Protein 2EIF (pdb70)

CATH classification: 2.30.30.30 (+1 more: 2.40.50.140)

Radius of gyration: 17.74 Å; Cα contacts (8 Å, |Δi|>4): 312; chains: 1; bounding box: 27×29×59 Å

Organism: Methanocaldococcus jannaschii (strain ATCC 43067 / DSM 2661 / JAL-1 / JCM 10045 / NBRC 100440) (NCBI:txid243232)

Solvent-accessible surface area: 7953 Å² total; per-residue (Å²): 152,103,101,75,73,120,36,31,104,109,32,66,3,50,62,13,143,96,39,53,40,0,32,3,113,63,31,8,0,73,1,68,65,47,43,92,56,170,86,44,166,159,54,49,19,99,1,111,0,19,0,63,6,9,37,99,160,38,130,56,82,37,90,18,54,29,90,33,115,20,55,1,4,92,38,56,149,49,62,0,62,2,72,29,69,98,76,107,70,0,50,0,37,1,70,141,71,156,86,79,33,88,1,67,73,23,163,36,100,113,35,19,98,86,49,16,73,0,64,2,4,43,0,44,55,82,85,63,10,59,122,10,121

Sequence (133 aa):
MVIIMPGTKQVNVGSLKVGQYVMIDGVPCEIVDISVSKPGKHGGAKARVVGIGIFEKVKKEFVAPTSSKVEVPIIDRRKGQVLAIMGDMVQIMDLQTYETLELPIPEGIEGLEPGGEVEYIEAVGQYKITRVI

Structure (mmCIF, N/CA/C/O backbone):
data_2EIF
#
_entry.id   2EIF
#
_cell.length_a   80.483
_cell.length_b   40.198
_cell.length_c   48.580
_cell.angle_alpha   90.00
_cell.angle_beta   124.29
_cell.angle_gamma   90.00
#
_symmetry.space_group_name_H-M   'C 1 2 1'
#
loop_
_entity.id
_entity.type
_entity.pdbx_description
1 polymer 'PROTEIN (EUKARYOTIC TRANSLATION INITIATION FACTOR 5A)'
2 water water
#
loop_
_atom_site.group_PDB
_atom_site.id
_atom_site.type_symbol
_atom_site.label_atom_id
_atom_site.label_alt_id
_atom_site.label_comp_id
_atom_site.label_asym_id
_atom_site.label_entity_id
_atom_site.label_seq_id
_atom_site.pdbx_PDB_ins_code
_atom_site.Cartn_x
_atom_site.Cartn_y
_atom_site.Cartn_z
_atom_site.occupancy
_atom_site.B_iso_or_equiv
_atom_site.auth_seq_id
_atom_site.auth_comp_id
_atom_site.auth_asym_id
_atom_site.auth_atom_id
_atom_site.pdbx_PDB_model_num
ATOM 1 N N . MET A 1 1 ? 16.707 -16.837 25.405 1.00 49.97 0 MET A N 1
ATOM 2 C CA . MET A 1 1 ? 17.678 -17.757 24.741 1.00 49.97 0 MET A CA 1
ATOM 3 C C . MET A 1 1 ? 17.843 -17.399 23.267 1.00 49.97 0 MET A C 1
ATOM 4 O O . MET A 1 1 ? 17.167 -16.506 22.755 1.00 49.97 0 MET A O 1
ATOM 6 N N . VAL A 1 2 ? 18.745 -18.094 22.584 1.00 49.97 1 VAL A N 1
ATOM 7 C CA . VAL A 1 2 ? 18.982 -17.833 21.164 1.00 49.97 1 VAL A CA 1
ATOM 8 C C . VAL A 1 2 ? 19.582 -16.440 20.933 1.00 49.97 1 VAL A C 1
ATOM 9 O O . VAL A 1 2 ? 19.241 -15.484 21.632 1.00 49.97 1 VAL A O 1
ATOM 11 N N . ILE A 1 3 ? 20.471 -16.328 19.948 1.00 50.77 2 ILE A N 1
ATOM 12 C CA . ILE A 1 3 ? 21.110 -15.051 19.643 1.00 51.67 2 ILE A CA 1
ATOM 13 C C . ILE A 1 3 ? 20.139 -14.074 18.984 1.00 51.24 2 ILE A C 1
ATOM 14 O O . ILE A 1 3 ? 19.173 -14.483 18.345 1.00 54.34 2 ILE A O 1
ATOM 16 N N . ILE A 1 4 ? 20.400 -12.781 19.142 1.00 48.95 3 ILE A N 1
ATOM 17 C CA . ILE A 1 4 ? 19.546 -11.747 18.558 1.00 46.56 3 ILE A CA 1
ATOM 18 C C . ILE A 1 4 ? 19.727 -11.674 17.044 1.00 44.15 3 ILE A C 1
ATOM 19 O O . ILE A 1 4 ? 20.752 -11.177 16.569 1.00 45.05 3 ILE A O 1
ATOM 21 N N . MET A 1 5 ? 18.732 -12.158 16.298 1.00 41.41 4 MET A N 1
ATOM 22 C CA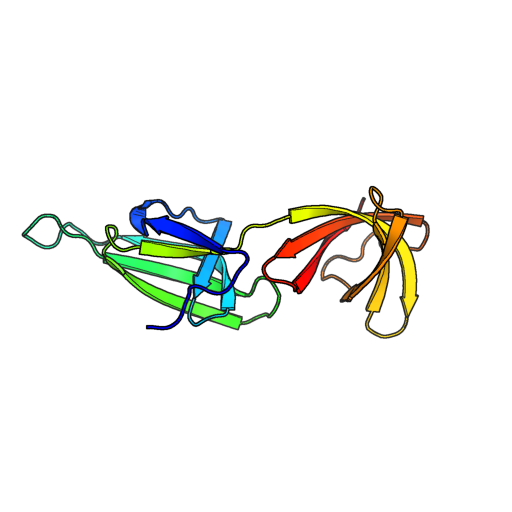 . MET A 1 5 ? 18.776 -12.146 14.828 1.00 36.40 4 MET A CA 1
ATOM 23 C C . MET A 1 5 ? 19.474 -10.892 14.323 1.00 33.29 4 MET A C 1
ATOM 24 O O . MET A 1 5 ? 19.321 -9.817 14.899 1.00 32.13 4 MET A O 1
ATOM 26 N N . PRO A 1 6 ? 20.258 -11.015 13.237 1.00 28.76 5 PRO A N 1
ATOM 27 C CA . PRO A 1 6 ? 20.989 -9.889 12.657 1.00 27.87 5 PRO A CA 1
ATOM 28 C C . PRO A 1 6 ? 20.153 -8.721 12.145 1.00 26.04 5 PRO A C 1
ATOM 29 O O . PRO A 1 6 ? 18.948 -8.847 11.925 1.00 24.97 5 PRO A O 1
ATOM 33 N N . GLY A 1 7 ? 20.822 -7.588 11.956 1.00 24.25 6 GLY A N 1
ATOM 34 C CA . GLY A 1 7 ? 20.155 -6.414 11.433 1.00 22.78 6 GLY A CA 1
ATOM 35 C C . GLY A 1 7 ? 19.413 -5.561 12.436 1.00 21.83 6 GLY A C 1
ATOM 36 O O . GLY A 1 7 ? 18.690 -4.649 12.038 1.00 20.71 6 GLY A O 1
ATOM 37 N N . THR A 1 8 ? 19.565 -5.841 13.732 1.00 21.41 7 THR A N 1
ATOM 38 C CA . THR A 1 8 ? 18.877 -5.032 14.747 1.00 20.73 7 THR A CA 1
ATOM 39 C C . THR A 1 8 ? 19.862 -4.497 15.771 1.00 21.25 7 THR A C 1
ATOM 40 O O . THR A 1 8 ? 21.006 -4.947 15.843 1.00 20.50 7 THR A O 1
ATOM 44 N N . LYS A 1 9 ? 19.420 -3.502 16.537 1.00 21.73 8 LYS A N 1
ATOM 45 C CA . LYS A 1 9 ? 20.217 -2.947 17.616 1.00 22.10 8 LYS A CA 1
ATOM 46 C C . LYS A 1 9 ? 19.249 -2.845 18.794 1.00 20.64 8 LYS A C 1
ATOM 47 O O . LYS A 1 9 ? 18.034 -2.779 18.613 1.00 20.26 8 LYS A O 1
ATOM 53 N N . GLN A 1 10 ? 19.793 -2.838 19.997 1.00 20.79 9 GLN A N 1
ATOM 54 C CA . GLN A 1 10 ? 18.983 -2.794 21.215 1.00 19.78 9 GLN A CA 1
ATOM 55 C C . GLN A 1 10 ? 18.911 -1.396 21.814 1.00 19.40 9 GLN A C 1
ATOM 56 O O . GLN A 1 10 ? 19.936 -0.740 21.972 1.00 18.22 9 GLN A O 1
ATOM 62 N N . VAL A 1 11 ? 17.707 -0.937 22.150 1.00 19.03 10 VAL A N 1
ATOM 63 C CA . VAL A 1 11 ? 17.550 0.390 22.763 1.00 18.68 10 VAL A CA 1
ATOM 64 C C . VAL A 1 11 ? 16.530 0.295 23.880 1.00 18.65 10 VAL A C 1
ATOM 65 O O . VAL A 1 11 ? 15.824 -0.703 24.004 1.00 18.18 10 VAL A O 1
ATOM 69 N N . ASN A 1 12 ? 16.450 1.322 24.714 1.00 18.83 11 ASN A N 1
ATOM 70 C CA . ASN A 1 12 ? 15.450 1.304 25.758 1.00 18.60 11 ASN A CA 1
ATOM 71 C C . ASN A 1 12 ? 14.097 1.715 25.180 1.00 17.74 11 ASN A C 1
ATOM 72 O O . ASN A 1 12 ? 14.010 2.627 24.359 1.00 15.97 11 ASN A O 1
ATOM 77 N N . VAL A 1 13 ? 13.047 1.033 25.629 1.00 16.57 12 VAL A N 1
ATOM 78 C CA . VAL A 1 13 ? 11.683 1.313 25.208 1.00 16.50 12 VAL A CA 1
ATOM 79 C C . VAL A 1 13 ? 11.327 2.796 25.368 1.00 15.46 12 VAL A C 1
ATOM 80 O O . VAL A 1 13 ? 10.648 3.380 24.507 1.00 13.76 12 VAL A O 1
ATOM 84 N N . GLY A 1 14 ? 11.797 3.394 26.460 1.00 16.16 13 GLY A N 1
ATOM 85 C CA . GLY A 1 14 ? 11.505 4.795 26.729 1.00 17.33 13 GLY A CA 1
ATOM 86 C C . GLY A 1 14 ? 12.162 5.765 25.766 1.00 16.31 13 GLY A C 1
ATOM 87 O O . GLY A 1 14 ? 11.846 6.970 25.767 1.00 17.51 13 GLY A O 1
ATOM 88 N N . SER A 1 15 ? 13.081 5.271 24.957 1.00 16.09 14 SER A N 1
ATOM 89 C CA . SER A 1 15 ? 13.759 6.114 23.972 1.00 16.01 14 SER A CA 1
ATOM 90 C C . SER A 1 15 ? 13.081 6.057 22.602 1.00 16.25 14 SER A C 1
ATOM 91 O O . SER A 1 15 ? 13.420 6.834 21.709 1.00 15.02 14 SER A O 1
ATOM 94 N N . LEU A 1 16 ? 12.146 5.137 22.421 1.00 15.10 15 LEU A N 1
ATOM 95 C CA . LEU A 1 16 ? 11.501 5.014 21.109 1.00 14.44 15 LEU A CA 1
ATOM 96 C C . LEU A 1 16 ? 10.707 6.260 20.752 1.00 14.02 15 LEU A C 1
ATOM 97 O O . LEU A 1 16 ? 10.112 6.887 21.607 1.00 17.36 15 LEU A O 1
ATOM 102 N N . LYS A 1 17 ? 10.690 6.596 19.464 1.00 14.37 16 LYS A N 1
ATOM 103 C CA . LYS A 1 17 ? 9.995 7.781 18.986 1.00 14.53 16 LYS A CA 1
ATOM 104 C C . LYS A 1 17 ? 8.973 7.405 17.910 1.00 14.59 16 LYS A C 1
ATOM 105 O O . LYS A 1 17 ? 9.242 6.547 17.062 1.00 13.71 16 LYS A O 1
ATOM 111 N N . VAL A 1 18 ? 7.815 8.050 17.955 1.00 13.18 17 VAL A N 1
ATOM 112 C CA . VAL A 1 18 ? 6.780 7.809 16.946 1.00 15.47 17 VAL A CA 1
ATOM 113 C C . VAL A 1 18 ? 7.402 8.074 15.565 1.00 15.81 17 VAL A C 1
ATOM 114 O O . VAL A 1 18 ? 8.206 9.006 15.390 1.00 14.98 17 VAL A O 1
ATOM 118 N N . GLY A 1 19 ? 7.081 7.227 14.593 1.00 16.89 18 GLY A N 1
ATOM 119 C CA . GLY A 1 19 ? 7.627 7.407 13.256 1.00 16.97 18 GLY A CA 1
ATOM 120 C C . GLY A 1 19 ? 8.945 6.687 13.016 1.00 17.60 18 GLY A C 1
ATOM 121 O O . GLY A 1 19 ? 9.380 6.553 11.861 1.00 18.62 18 GLY A O 1
ATOM 122 N N . GLN A 1 20 ? 9.569 6.234 14.106 1.00 16.63 19 GLN A N 1
ATOM 123 C CA . GLN A 1 20 ? 10.833 5.479 14.100 1.00 15.75 19 GLN A CA 1
ATOM 124 C C . GLN A 1 20 ? 10.417 3.981 14.020 1.00 14.62 19 GLN A C 1
ATOM 125 O O . GLN A 1 20 ? 9.229 3.670 13.959 1.00 15.06 19 GLN A O 1
ATOM 131 N N . TYR A 1 21 ? 11.378 3.069 14.045 1.00 15.64 20 TYR A N 1
ATOM 132 C CA . TYR A 1 21 ? 11.068 1.647 13.880 1.00 15.16 20 TYR A CA 1
ATOM 133 C C . TYR A 1 21 ? 11.370 0.767 15.094 1.00 14.83 20 TYR A C 1
ATOM 134 O O . TYR A 1 21 ? 12.147 1.143 15.953 1.00 14.12 20 TYR A O 1
ATOM 143 N N . VAL A 1 22 ? 10.726 -0.399 15.161 1.00 12.95 21 VAL A N 1
ATOM 144 C CA . VAL A 1 22 ? 10.948 -1.304 16.278 1.00 12.92 21 VAL A CA 1
ATOM 145 C C . VAL A 1 22 ? 10.468 -2.690 15.863 1.00 13.48 21 VAL A C 1
ATOM 146 O O . VAL A 1 22 ? 9.607 -2.804 15.002 1.00 11.69 21 VAL A O 1
ATOM 150 N N . MET A 1 23 ? 11.082 -3.728 16.431 1.00 12.31 22 MET A N 1
ATOM 151 C CA . MET A 1 23 ? 10.665 -5.104 16.153 1.00 11.98 22 MET A CA 1
ATOM 152 C C . MET A 1 23 ? 9.551 -5.457 17.146 1.00 13.10 22 MET A C 1
ATOM 153 O O . MET A 1 23 ? 9.683 -5.188 18.355 1.00 12.70 22 MET A O 1
ATOM 158 N N . ILE A 1 24 ? 8.456 -6.054 16.655 1.00 12.17 23 ILE A N 1
ATOM 159 C CA . ILE A 1 24 ? 7.375 -6.465 17.553 1.00 11.87 23 ILE A CA 1
ATOM 160 C C . ILE A 1 24 ? 6.988 -7.860 17.102 1.00 12.50 23 ILE A C 1
ATOM 161 O O . ILE A 1 24 ? 6.605 -8.057 15.960 1.00 11.76 23 ILE A O 1
ATOM 166 N N . ASP A 1 25 ? 7.106 -8.823 18.000 1.00 13.01 24 ASP A N 1
ATOM 167 C CA . ASP A 1 25 ? 6.769 -10.217 17.683 1.00 14.28 24 ASP A CA 1
ATOM 168 C C . ASP A 1 25 ? 7.435 -10.670 16.375 1.00 13.54 24 ASP A C 1
ATOM 169 O O . ASP A 1 25 ? 6.816 -11.344 15.527 1.00 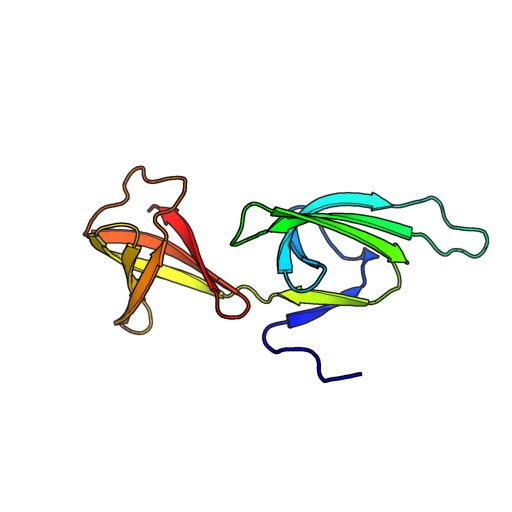14.71 24 ASP A O 1
ATOM 174 N N . GLY A 1 26 ? 8.704 -10.301 16.248 1.00 13.81 25 GLY A N 1
ATOM 175 C CA . GLY A 1 26 ? 9.530 -10.669 15.107 1.00 15.23 25 GLY A CA 1
ATOM 176 C C . GLY A 1 26 ? 9.249 -9.938 13.814 1.00 14.11 25 GLY A C 1
ATOM 177 O O . GLY A 1 26 ? 9.817 -10.281 12.780 1.00 16.21 25 GLY A O 1
ATOM 178 N N . VAL A 1 27 ? 8.369 -8.944 13.850 1.00 13.31 26 VAL A N 1
ATOM 179 C CA . VAL A 1 27 ? 8.047 -8.217 12.628 1.00 14.01 26 VAL A CA 1
ATOM 180 C C . VAL A 1 27 ? 8.594 -6.789 12.717 1.00 13.21 26 VAL A C 1
ATOM 181 O O . VAL A 1 27 ? 8.363 -6.100 13.709 1.00 13.72 26 VAL A O 1
ATOM 185 N N . PRO A 1 28 ? 9.301 -6.332 11.676 1.00 13.66 27 PRO A N 1
ATOM 186 C CA . PRO A 1 28 ? 9.851 -4.972 11.702 1.00 12.93 27 PRO A CA 1
ATOM 187 C C . PRO A 1 28 ? 8.693 -4.007 11.483 1.00 12.21 27 PRO A C 1
ATOM 188 O O . PRO A 1 28 ? 7.952 -4.135 10.498 1.00 12.80 27 PRO A O 1
ATOM 192 N N . CYS A 1 29 ? 8.536 -3.039 12.393 1.00 12.48 28 CYS A N 1
ATOM 193 C CA . CYS A 1 29 ? 7.417 -2.103 12.328 1.00 12.56 28 CYS A CA 1
ATOM 194 C C . CYS A 1 29 ? 7.818 -0.653 12.424 1.00 13.71 28 CYS A C 1
ATOM 195 O O . CYS A 1 29 ? 8.913 -0.328 12.886 1.00 13.89 28 CYS A O 1
ATOM 198 N N . GLU A 1 30 ? 6.899 0.199 11.987 1.00 13.29 29 GLU A N 1
ATOM 199 C CA . GLU A 1 30 ? 7.052 1.646 12.107 1.00 14.15 29 GLU A CA 1
ATOM 200 C C . GLU A 1 30 ? 6.109 1.990 13.263 1.00 12.45 29 GLU A C 1
ATOM 201 O O . GLU A 1 30 ? 4.943 1.565 13.287 1.00 14.26 29 GLU A O 1
ATOM 207 N N . ILE A 1 31 ? 6.614 2.740 14.238 1.00 13.31 30 ILE A N 1
ATOM 208 C CA . ILE A 1 31 ? 5.798 3.095 15.377 1.00 13.04 30 ILE A CA 1
ATOM 209 C C . ILE A 1 31 ? 4.770 4.159 15.002 1.00 13.60 30 ILE A C 1
ATOM 210 O O . ILE A 1 31 ? 5.107 5.220 14.420 1.00 12.01 30 ILE A O 1
ATOM 215 N N . VAL A 1 32 ? 3.519 3.870 15.330 1.00 14.14 31 VAL A N 1
ATOM 216 C CA . VAL A 1 32 ? 2.443 4.802 15.015 1.00 16.17 31 VAL A CA 1
ATOM 217 C C . VAL A 1 32 ? 1.895 5.434 16.263 1.00 17.54 31 VAL A C 1
ATOM 218 O O . VAL A 1 32 ? 1.324 6.535 16.203 1.00 18.37 31 VAL A O 1
ATOM 222 N N . ASP A 1 33 ? 2.077 4.779 17.406 1.00 15.61 32 ASP A N 1
ATOM 223 C CA . ASP A 1 33 ? 1.550 5.351 18.629 1.00 17.05 32 ASP A CA 1
ATOM 224 C C . ASP A 1 33 ? 2.305 4.870 19.861 1.00 16.42 32 ASP A C 1
ATOM 225 O O . ASP A 1 33 ? 2.695 3.699 19.946 1.00 13.89 32 ASP A O 1
ATOM 230 N N . ILE A 1 34 ? 2.530 5.785 20.795 1.00 14.74 33 ILE A N 1
ATOM 231 C CA . ILE A 1 34 ? 3.212 5.462 22.056 1.00 14.79 33 ILE A CA 1
ATOM 232 C C . ILE A 1 34 ? 2.432 6.119 23.205 1.00 15.50 33 IL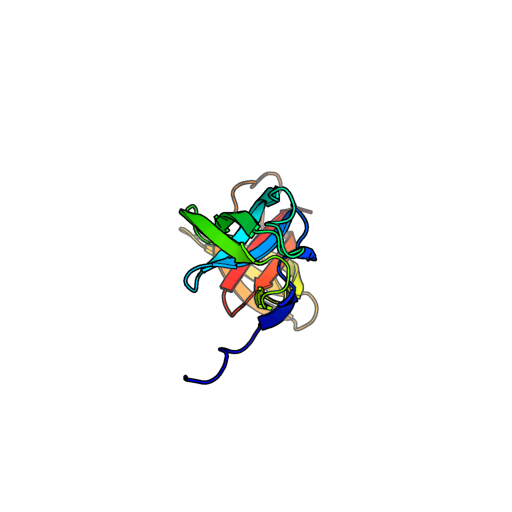E A C 1
ATOM 233 O O . ILE A 1 34 ? 2.095 7.301 23.143 1.00 12.63 33 ILE A O 1
ATOM 238 N N . SER A 1 35 ? 2.126 5.317 24.225 1.00 16.96 34 SER A N 1
ATOM 239 C CA . SER A 1 35 ? 1.429 5.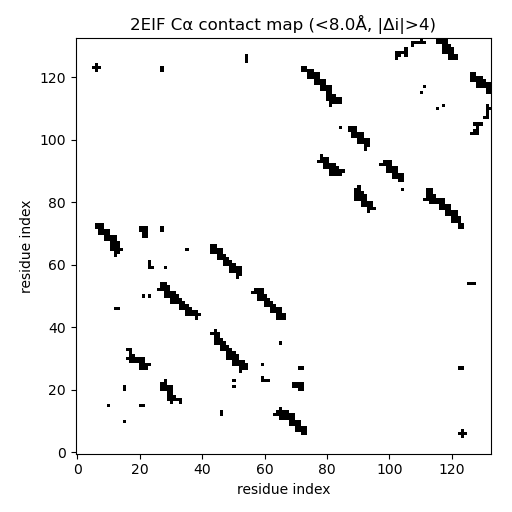756 25.445 1.00 19.31 34 SER A CA 1
ATOM 240 C C . SER A 1 35 ? 2.358 5.351 26.593 1.00 18.17 34 SER A C 1
ATOM 241 O O . SER A 1 35 ? 2.857 4.225 26.594 1.00 18.15 34 SER A O 1
ATOM 244 N N . VAL A 1 36 ? 2.592 6.242 27.553 1.00 17.34 35 VAL A N 1
ATOM 245 C CA . VAL A 1 36 ? 3.472 5.949 28.695 1.00 17.83 35 VAL A CA 1
ATOM 246 C C . VAL A 1 36 ? 2.675 6.200 29.977 1.00 20.93 35 VAL A C 1
ATOM 247 O O . VAL A 1 36 ? 2.026 7.234 30.123 1.00 18.17 35 VAL A O 1
ATOM 251 N N . SER A 1 37 ? 2.713 5.248 30.903 1.00 22.01 36 SER A N 1
ATOM 252 C CA . SER A 1 37 ? 1.944 5.366 32.143 1.00 23.55 36 SER A CA 1
ATOM 253 C C . SER A 1 37 ? 2.613 6.212 33.222 1.00 25.91 36 SER A C 1
ATOM 254 O O . SER A 1 37 ? 3.796 6.521 33.144 1.00 24.68 36 SER A O 1
ATOM 257 N N . LYS A 1 38 ? 1.836 6.568 34.244 1.00 29.39 37 LYS A N 1
ATOM 258 C CA . LYS A 1 38 ? 2.364 7.339 35.354 1.00 34.05 37 LYS A CA 1
ATOM 259 C C . LYS A 1 38 ? 3.342 6.396 36.044 1.00 36.50 37 LYS A C 1
ATOM 260 O O . LYS A 1 38 ? 3.207 5.175 35.939 1.00 34.59 37 LYS A O 1
ATOM 266 N N . PRO A 1 39 ? 4.350 6.942 36.739 1.00 39.74 38 PRO A N 1
ATOM 267 C CA . PRO A 1 39 ? 5.300 6.063 37.411 1.00 41.45 38 PRO A CA 1
ATOM 268 C C . PRO A 1 39 ? 4.562 5.139 38.365 1.00 43.87 38 PRO A C 1
ATOM 269 O O . PRO A 1 39 ? 3.727 5.576 39.164 1.00 43.96 38 PRO A O 1
ATOM 273 N N . GLY A 1 40 ? 4.862 3.853 38.244 1.00 46.03 39 GLY A N 1
ATOM 274 C CA . GLY A 1 40 ? 4.237 2.834 39.062 1.00 48.83 39 GLY A CA 1
ATOM 275 C C . GLY A 1 40 ? 3.915 3.233 40.477 1.00 50.12 39 GLY A C 1
ATOM 276 O O . GLY A 1 40 ? 2.755 3.500 40.818 1.00 51.44 39 GLY A O 1
ATOM 277 N N . LYS A 1 41 ? 4.956 3.280 41.296 1.00 51.08 40 LYS A N 1
ATOM 278 C CA . LYS A 1 41 ? 4.841 3.608 42.707 1.00 52.12 40 LYS A CA 1
ATOM 279 C C . LYS A 1 41 ? 6.250 3.426 43.243 1.00 52.49 40 LYS A C 1
ATOM 280 O O . LYS A 1 41 ? 6.538 3.660 44.417 1.00 52.96 40 LYS A O 1
ATOM 286 N N . HIS A 1 42 ? 7.129 3.013 42.335 1.00 52.50 41 HIS A N 1
ATOM 287 C CA . HIS A 1 42 ? 8.526 2.774 42.644 1.00 51.67 41 HIS A CA 1
ATOM 288 C C . HIS A 1 42 ? 9.351 3.562 41.619 1.00 50.49 41 HIS A C 1
ATOM 289 O O . HIS A 1 42 ? 10.582 3.603 41.671 1.00 51.01 41 HIS A O 1
ATOM 296 N N . GLY A 1 43 ? 8.648 4.197 40.690 1.00 48.52 42 GLY A N 1
ATOM 297 C CA . GLY A 1 43 ? 9.311 4.971 39.661 1.00 4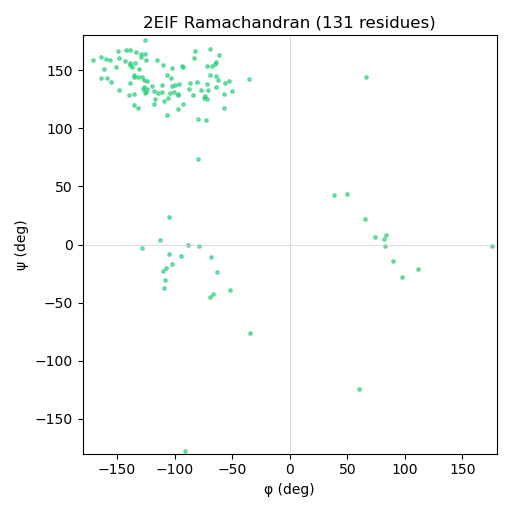6.41 42 GLY A CA 1
ATOM 298 C C . GLY A 1 43 ? 9.174 4.362 38.277 1.00 43.95 42 GLY A C 1
ATOM 299 O O . GLY A 1 43 ? 9.319 5.060 37.270 1.00 44.78 42 GLY A O 1
ATOM 300 N N . GLY A 1 44 ? 8.878 3.065 38.225 1.00 42.25 43 GLY A N 1
ATOM 301 C CA . GLY A 1 44 ? 8.740 2.378 36.948 1.00 38.29 43 GLY A CA 1
ATOM 302 C C . GLY A 1 44 ? 7.516 2.803 36.158 1.00 36.00 43 GLY A C 1
ATOM 303 O O . GLY A 1 44 ? 6.481 3.119 36.734 1.00 36.95 43 GLY A O 1
ATOM 304 N N . ALA A 1 45 ? 7.636 2.821 34.837 1.00 31.39 44 ALA A N 1
ATOM 305 C CA . ALA A 1 45 ? 6.531 3.205 33.981 1.00 28.24 44 ALA A CA 1
ATOM 306 C C . ALA A 1 45 ? 6.463 2.213 32.834 1.00 25.65 44 ALA A C 1
ATOM 307 O O . ALA A 1 45 ? 7.478 1.710 32.394 1.00 25.51 44 ALA A O 1
ATOM 309 N N . LYS A 1 46 ? 5.255 1.929 32.378 1.00 25.77 45 LYS A N 1
ATOM 310 C CA . LYS A 1 46 ? 5.026 1.024 31.258 1.00 24.40 45 LYS A CA 1
ATOM 311 C C . LYS A 1 46 ? 4.734 1.888 30.032 1.00 22.59 45 LYS A C 1
ATOM 312 O O . LYS A 1 46 ? 4.252 3.009 30.173 1.00 21.46 45 LYS A O 1
ATOM 318 N N . ALA A 1 47 ? 5.060 1.375 28.852 1.00 19.66 46 ALA A N 1
ATOM 319 C CA . ALA A 1 47 ? 4.752 2.065 27.605 1.00 17.97 46 ALA A CA 1
ATOM 320 C C . ALA A 1 47 ? 3.984 1.069 26.746 1.00 17.89 46 ALA A C 1
ATOM 321 O O . ALA A 1 47 ? 4.264 -0.127 26.776 1.00 18.01 46 ALA A O 1
ATOM 323 N N . ARG A 1 48 ? 2.985 1.552 26.022 1.00 16.32 47 ARG A N 1
ATOM 324 C CA . ARG A 1 48 ? 2.270 0.705 25.102 1.00 16.44 47 ARG A CA 1
ATOM 325 C C . ARG A 1 48 ? 2.739 1.244 23.762 1.00 17.12 47 ARG A C 1
ATOM 326 O O . ARG A 1 48 ? 2.617 2.448 23.483 1.00 16.69 47 ARG A O 1
ATOM 334 N N . VAL A 1 49 ? 3.303 0.357 22.955 1.00 15.31 48 VAL A N 1
ATOM 335 C CA . VAL A 1 49 ? 3.797 0.736 21.650 1.00 15.52 48 VAL A CA 1
ATOM 336 C C . VAL A 1 49 ? 3.030 -0.005 20.571 1.00 16.44 48 VAL A C 1
ATOM 337 O O . VAL A 1 49 ? 2.932 -1.232 20.584 1.00 17.32 48 VAL A O 1
ATOM 341 N N . VAL A 1 50 ? 2.466 0.764 19.654 1.00 14.90 49 VAL A N 1
ATOM 342 C CA . VAL A 1 50 ? 1.692 0.237 18.549 1.00 14.12 49 VAL A CA 1
ATOM 343 C C . VAL A 1 50 ? 2.411 0.524 17.243 1.00 15.03 49 VAL A C 1
ATOM 344 O O . VAL A 1 50 ? 2.838 1.667 16.989 1.00 15.51 49 VAL A O 1
ATOM 348 N N . GLY A 1 51 ? 2.553 -0.508 16.414 1.00 14.89 50 GLY A N 1
ATOM 349 C CA . GLY A 1 51 ? 3.235 -0.322 15.154 1.00 12.76 50 GLY A CA 1
ATOM 350 C C . GLY A 1 51 ? 2.510 -0.942 13.979 1.00 14.35 50 GLY A C 1
ATOM 351 O O . GLY A 1 51 ? 1.566 -1.714 14.167 1.00 14.46 50 GLY A O 1
ATOM 352 N N . ILE A 1 52 ? 2.933 -0.546 12.784 1.00 13.90 51 ILE A N 1
ATOM 353 C CA . ILE A 1 52 ? 2.413 -1.096 11.539 1.00 15.18 51 ILE A CA 1
ATOM 354 C C . ILE A 1 52 ? 3.608 -1.712 10.830 1.00 13.75 51 ILE A C 1
ATOM 355 O O . ILE A 1 52 ? 4.690 -1.123 10.781 1.00 11.98 51 ILE A O 1
ATOM 360 N N . GLY A 1 53 ? 3.430 -2.906 10.268 1.00 12.76 52 GLY A N 1
ATOM 361 C CA . GLY A 1 53 ? 4.548 -3.511 9.577 1.00 13.01 52 GLY A CA 1
ATOM 362 C C . GLY A 1 53 ? 5.154 -2.591 8.539 1.00 14.96 52 GLY A C 1
ATOM 363 O O . GLY A 1 53 ? 4.440 -1.887 7.835 1.00 15.67 52 GLY A O 1
ATOM 364 N N . ILE A 1 54 ? 6.473 -2.595 8.440 1.00 13.97 53 ILE A N 1
ATOM 365 C CA . ILE A 1 54 ? 7.160 -1.800 7.444 1.00 15.74 53 ILE A CA 1
ATOM 366 C C . ILE A 1 54 ? 6.853 -2.399 6.080 1.00 16.25 53 ILE A C 1
ATOM 367 O O . ILE A 1 54 ? 6.518 -1.678 5.121 1.00 18.34 53 ILE A O 1
ATOM 372 N N . PHE A 1 55 ? 6.945 -3.728 6.018 1.00 18.43 54 PHE A N 1
ATOM 373 C CA . PHE A 1 55 ? 6.778 -4.491 4.768 1.00 18.31 54 PHE A CA 1
ATOM 374 C C . PHE A 1 55 ? 5.492 -5.248 4.555 1.00 19.55 54 PHE A C 1
ATOM 375 O O . PHE A 1 55 ? 5.267 -5.799 3.460 1.00 19.93 54 PHE A O 1
ATOM 383 N N . GLU A 1 56 ? 4.670 -5.295 5.593 1.00 19.74 55 GLU A N 1
ATOM 384 C CA . GLU A 1 56 ? 3.400 -6.004 5.566 1.00 23.09 55 GLU A CA 1
ATOM 385 C C . GLU A 1 56 ? 2.387 -5.126 6.275 1.00 22.97 55 GLU A C 1
ATOM 386 O O . GLU A 1 56 ? 2.696 -4.538 7.307 1.00 22.36 55 GLU A O 1
ATOM 392 N N . LYS A 1 57 ? 1.177 -5.045 5.738 1.00 23.44 56 LYS A N 1
ATOM 393 C CA . LYS A 1 57 ? 0.166 -4.217 6.367 1.00 23.58 56 LYS A CA 1
ATOM 394 C C . LYS A 1 57 ? -0.458 -4.932 7.557 1.00 21.92 56 LYS A C 1
ATOM 395 O O . LYS A 1 57 ? -1.587 -5.410 7.496 1.00 22.07 56 LYS A O 1
ATOM 401 N N . VAL A 1 58 ? 0.291 -5.018 8.647 1.00 19.02 57 VAL A N 1
ATOM 402 C CA . VAL A 1 58 ? -0.201 -5.695 9.832 1.00 18.88 57 VAL A CA 1
ATOM 403 C C . VAL A 1 58 ? 0.028 -4.814 11.049 1.00 18.72 57 VAL A C 1
ATOM 404 O O . VAL A 1 58 ? 1.018 -4.089 11.109 1.00 19.15 57 VAL A O 1
ATOM 408 N N . LYS A 1 59 ? -0.900 -4.855 11.994 1.00 17.36 58 LYS A N 1
ATOM 409 C CA . LYS A 1 59 ? -0.758 -4.077 13.222 1.00 17.46 58 LYS A CA 1
ATOM 410 C C . LYS A 1 59 ? -0.172 -4.983 14.309 1.00 17.88 58 LYS A C 1
ATOM 411 O O . LYS A 1 59 ? -0.560 -6.155 14.434 1.00 15.63 58 LYS A O 1
ATOM 417 N N . LYS A 1 60 ? 0.765 -4.440 15.085 1.00 16.60 59 LYS A N 1
ATOM 418 C CA . LYS A 1 60 ? 1.391 -5.172 16.176 1.00 15.56 59 LYS A CA 1
ATOM 419 C C . LYS A 1 60 ? 1.520 -4.204 17.346 1.00 17.04 59 LYS A C 1
ATOM 420 O O . LYS A 1 60 ? 1.573 -2.991 17.150 1.00 15.74 59 LYS A O 1
ATOM 426 N N . GLU A 1 61 ? 1.556 -4.729 18.564 1.00 16.43 60 GLU A N 1
ATOM 427 C CA . GLU A 1 61 ? 1.732 -3.853 19.714 1.00 18.27 60 GLU A CA 1
ATOM 428 C C . GLU A 1 61 ? 2.324 -4.630 20.865 1.00 17.22 60 GLU A C 1
ATOM 429 O O . GLU A 1 61 ? 2.263 -5.864 20.894 1.00 17.13 60 GLU A O 1
ATOM 435 N N . PHE A 1 62 ? 2.926 -3.910 21.796 1.00 15.22 61 PHE A N 1
ATOM 436 C CA . PHE A 1 62 ? 3.449 -4.525 23.003 1.00 15.39 61 PHE A CA 1
ATOM 437 C C . PHE A 1 62 ? 3.350 -3.532 24.145 1.00 16.63 61 PHE A C 1
ATOM 438 O O . PHE A 1 62 ? 3.183 -2.311 23.928 1.00 14.21 61 PHE A O 1
ATOM 446 N N . VAL A 1 63 ? 3.408 -4.062 25.359 1.00 16.41 62 VAL A N 1
ATOM 447 C CA . VAL A 1 63 ? 3.405 -3.244 26.555 1.00 15.26 62 VAL A CA 1
ATOM 448 C C . VAL A 1 63 ? 4.655 -3.687 27.311 1.00 17.58 62 VAL A C 1
ATOM 449 O O . VAL A 1 63 ? 4.893 -4.886 27.508 1.00 15.53 62 VAL A O 1
ATOM 453 N N . ALA A 1 64 ? 5.465 -2.729 27.725 1.00 15.91 63 ALA A N 1
ATOM 454 C CA . ALA A 1 64 ? 6.680 -3.076 28.437 1.00 16.40 63 ALA A CA 1
ATOM 455 C C . ALA A 1 64 ? 7.210 -1.912 29.244 1.00 16.52 63 ALA A C 1
ATOM 456 O O . ALA A 1 64 ? 6.842 -0.766 29.000 1.00 15.56 63 ALA A O 1
ATOM 458 N N . PRO A 1 65 ? 8.060 -2.194 30.255 1.00 16.32 64 PRO A N 1
ATOM 459 C CA . PRO A 1 65 ? 8.626 -1.111 31.057 1.00 17.23 64 PRO A CA 1
ATOM 460 C C . PRO A 1 65 ? 9.472 -0.197 30.186 1.00 16.61 64 PRO A C 1
ATOM 461 O O . PRO A 1 65 ? 10.191 -0.650 29.282 1.00 15.76 64 PRO A O 1
ATOM 465 N N . THR A 1 66 ? 9.407 1.102 30.446 1.00 17.09 65 THR A N 1
ATOM 466 C CA . THR A 1 66 ? 10.196 2.013 29.647 1.00 16.68 65 THR A CA 1
ATOM 467 C C . THR A 1 66 ? 11.696 1.752 29.808 1.00 17.25 65 THR A C 1
ATOM 468 O O . THR A 1 66 ? 12.462 2.046 28.910 1.00 16.25 65 THR A O 1
ATOM 472 N N . SER A 1 67 ? 12.104 1.139 30.923 1.00 18.14 66 SER A N 1
ATOM 473 C CA . SER A 1 67 ? 13.514 0.852 31.149 1.00 19.95 66 SER A CA 1
ATOM 474 C C . SER A 1 67 ? 13.916 -0.508 30.553 1.00 22.00 66 SER A C 1
ATOM 475 O O . SER A 1 67 ? 15.080 -0.924 30.657 1.00 23.56 66 SER A O 1
ATOM 478 N N . SER A 1 68 ? 12.964 -1.209 29.939 1.00 22.09 67 SER A N 1
ATOM 479 C CA . SER A 1 68 ? 13.295 -2.505 29.348 1.00 21.63 67 SER A CA 1
ATOM 480 C C . SER A 1 68 ? 13.902 -2.305 27.960 1.00 21.87 67 SER A C 1
ATOM 481 O O . SER A 1 68 ? 13.737 -1.247 27.351 1.00 18.97 67 SER A O 1
ATOM 484 N N . LYS A 1 69 ? 14.616 -3.318 27.473 1.00 19.59 68 LYS A N 1
ATOM 485 C CA . LYS A 1 69 ? 15.279 -3.252 26.167 1.00 20.99 68 LYS A CA 1
ATOM 486 C C . LYS A 1 69 ? 14.402 -3.833 25.059 1.00 18.97 68 LYS A C 1
ATOM 487 O O . LYS A 1 69 ? 13.545 -4.673 25.311 1.00 18.97 68 LYS A O 1
ATOM 493 N N . VAL A 1 70 ? 14.605 -3.367 23.831 1.00 18.52 69 VAL A N 1
ATOM 494 C CA . VAL A 1 70 ? 13.848 -3.890 22.698 1.00 17.76 69 VAL A CA 1
ATOM 495 C C . VAL A 1 70 ? 14.722 -3.745 21.463 1.00 17.27 69 VAL A C 1
ATOM 496 O O . VAL A 1 70 ? 15.610 -2.872 21.412 1.00 16.43 69 VAL A O 1
ATOM 500 N N . GLU A 1 71 ? 14.492 -4.625 20.484 1.00 15.48 70 GLU A N 1
ATOM 501 C CA . GLU A 1 71 ? 15.226 -4.631 19.226 1.00 16.32 70 GLU A CA 1
ATOM 502 C C . GLU A 1 71 ? 14.600 -3.698 18.215 1.00 15.32 70 GLU A C 1
ATOM 503 O O . GLU A 1 71 ? 13.384 -3.646 18.113 1.00 14.31 70 GLU A O 1
ATOM 509 N N . VAL A 1 72 ? 15.443 -2.961 17.483 1.00 15.24 71 VAL A N 1
ATOM 510 C CA . VAL A 1 72 ? 14.966 -2.067 16.426 1.00 16.51 71 VAL A CA 1
ATOM 511 C C . VAL A 1 72 ? 15.722 -2.426 15.150 1.00 15.66 71 VAL A C 1
ATOM 512 O O . VAL A 1 72 ? 16.931 -2.662 15.161 1.00 16.88 71 VAL A O 1
ATOM 516 N N . PRO A 1 73 ? 15.005 -2.518 14.027 1.00 16.12 72 PRO A N 1
ATOM 517 C CA . PRO A 1 73 ? 15.689 -2.859 12.779 1.00 16.16 72 PRO A CA 1
ATOM 518 C C . PRO A 1 73 ? 16.531 -1.694 12.285 1.00 18.51 72 PRO A C 1
ATOM 519 O O . PRO A 1 73 ? 16.098 -0.547 12.347 1.00 17.52 72 PRO A O 1
ATOM 523 N N . ILE A 1 74 ? 17.737 -1.984 11.806 1.00 18.11 73 ILE A N 1
ATOM 524 C CA . ILE A 1 74 ? 18.594 -0.942 11.261 1.00 18.30 73 ILE A CA 1
ATOM 525 C C . ILE A 1 74 ? 18.133 -0.761 9.806 1.00 17.80 73 ILE A C 1
ATOM 526 O O . ILE A 1 74 ? 17.974 -1.741 9.059 1.00 17.86 73 ILE A O 1
ATOM 531 N N . ILE A 1 75 ? 17.857 0.491 9.438 1.00 17.93 74 ILE A N 1
ATOM 532 C CA . ILE A 1 75 ? 17.369 0.827 8.102 1.00 19.12 74 ILE A CA 1
ATOM 533 C C . ILE A 1 75 ? 18.508 1.278 7.202 1.00 19.89 74 ILE A C 1
ATOM 534 O O . ILE A 1 75 ? 19.291 2.144 7.594 1.00 22.40 74 ILE A O 1
ATOM 539 N N . ASP A 1 76 ? 18.620 0.703 6.006 1.00 20.64 75 ASP A N 1
ATOM 540 C CA . ASP A 1 76 ? 19.664 1.126 5.053 1.00 20.68 75 ASP A CA 1
ATOM 541 C C . ASP A 1 76 ? 18.878 1.909 3.994 1.00 20.15 75 ASP A C 1
ATOM 542 O O . ASP A 1 76 ? 18.084 1.317 3.291 1.00 18.17 75 ASP A O 1
ATOM 547 N N . ARG A 1 77 ? 19.068 3.224 3.909 1.00 20.01 76 ARG A N 1
ATOM 548 C CA . ARG A 1 77 ? 18.325 4.007 2.930 1.00 21.46 76 ARG A CA 1
ATOM 549 C C . ARG A 1 77 ? 19.168 4.092 1.688 1.00 21.20 76 ARG A C 1
ATOM 550 O O . ARG A 1 77 ? 20.315 4.574 1.714 1.00 20.66 76 ARG A O 1
ATOM 558 N N . ARG A 1 78 ? 18.612 3.605 0.592 1.00 20.67 77 ARG A N 1
ATOM 559 C CA . ARG A 1 78 ? 19.375 3.581 -0.647 1.00 20.06 77 ARG A CA 1
ATOM 560 C C . ARG A 1 78 ? 18.662 4.271 -1.804 1.00 20.41 77 ARG A C 1
ATOM 561 O O . ARG A 1 78 ? 17.530 4.729 -1.662 1.00 18.29 77 ARG A O 1
ATOM 569 N N . LYS A 1 79 ? 19.338 4.353 -2.946 1.00 18.94 78 LYS A N 1
ATOM 570 C CA . LYS A 1 79 ? 18.741 4.971 -4.134 1.00 20.65 78 LYS A CA 1
ATOM 571 C C . LYS A 1 79 ? 18.872 4.003 -5.303 1.00 19.86 78 LYS A C 1
ATOM 572 O O . LYS A 1 79 ? 19.874 3.282 -5.419 1.00 19.75 78 LYS A O 1
ATOM 578 N N . GLY A 1 80 ? 17.861 3.989 -6.160 1.00 19.93 79 GLY A N 1
ATOM 579 C CA . GLY A 1 80 ? 17.887 3.117 -7.311 1.00 19.83 79 GLY A CA 1
ATOM 580 C C . GLY A 1 80 ? 17.272 3.775 -8.537 1.00 20.23 79 GLY A C 1
ATOM 581 O O . GLY A 1 80 ? 16.632 4.821 -8.442 1.00 17.90 79 GLY A O 1
ATOM 582 N N . GLN A 1 81 ? 17.487 3.162 -9.691 1.00 21.02 80 GLN A N 1
ATOM 583 C CA . GLN A 1 81 ? 16.902 3.656 -10.929 1.00 21.03 80 GLN A CA 1
ATOM 584 C C . GLN A 1 81 ? 16.006 2.535 -11.414 1.00 21.66 80 GLN A C 1
ATOM 585 O O . GLN A 1 81 ? 16.421 1.378 -11.436 1.00 21.43 80 GLN A O 1
ATOM 591 N N . VAL A 1 82 ? 14.776 2.863 -11.776 1.00 21.86 81 VAL A N 1
ATOM 592 C CA . VAL A 1 82 ? 13.856 1.846 -12.259 1.00 23.51 81 VAL A CA 1
ATOM 593 C C . VAL A 1 82 ? 14.304 1.378 -13.637 1.00 22.71 81 VAL A C 1
ATOM 594 O O . VAL A 1 82 ? 14.624 2.196 -14.497 1.00 23.58 81 VAL A O 1
ATOM 598 N N . LEU A 1 83 ? 14.345 0.065 -13.841 1.00 23.23 82 LEU A N 1
ATOM 599 C CA . LEU A 1 83 ? 14.724 -0.478 -15.141 1.00 24.26 82 LEU A CA 1
ATOM 600 C C . LEU A 1 83 ? 13.492 -1.064 -15.825 1.00 25.49 82 LEU A C 1
ATOM 601 O O . LEU A 1 83 ? 13.390 -1.080 -17.058 1.00 24.40 82 LEU A O 1
ATOM 606 N N . ALA A 1 84 ? 12.555 -1.561 -15.028 1.00 23.13 83 ALA A N 1
ATOM 607 C CA . ALA A 1 84 ? 11.364 -2.162 -15.595 1.00 24.25 83 ALA A CA 1
ATOM 608 C C . ALA A 1 84 ? 10.323 -2.462 -14.547 1.00 23.90 83 ALA A C 1
ATOM 609 O O . ALA A 1 84 ? 10.645 -2.566 -13.371 1.00 23.70 83 ALA A O 1
ATOM 611 N N . ILE A 1 85 ? 9.071 -2.588 -14.983 1.00 22.85 84 ILE A N 1
ATOM 612 C CA . ILE A 1 85 ? 7.979 -2.961 -14.093 1.00 22.96 84 ILE A CA 1
ATOM 613 C C . ILE A 1 85 ? 7.198 -4.081 -14.773 1.00 24.73 84 ILE A C 1
ATOM 614 O O . ILE A 1 85 ? 6.627 -3.906 -15.862 1.00 23.23 84 ILE A O 1
ATOM 619 N N . MET A 1 86 ? 7.186 -5.242 -14.138 1.00 26.08 85 MET A N 1
ATOM 620 C CA . MET A 1 86 ? 6.512 -6.402 -14.685 1.00 28.92 85 MET A CA 1
ATOM 621 C C . MET A 1 86 ? 5.772 -7.179 -13.612 1.00 28.54 85 MET A C 1
ATOM 622 O O . MET A 1 86 ? 6.344 -7.514 -12.572 1.00 28.64 85 MET A O 1
ATOM 627 N N . GLY A 1 87 ? 4.493 -7.452 -13.863 1.00 27.97 86 GLY A N 1
ATOM 628 C CA . GLY A 1 87 ? 3.702 -8.203 -12.910 1.00 28.13 86 GLY A CA 1
ATOM 629 C C . GLY A 1 87 ? 3.646 -7.476 -11.583 1.00 27.95 86 GLY A C 1
ATOM 630 O O . GLY A 1 87 ? 3.260 -6.315 -11.544 1.00 29.21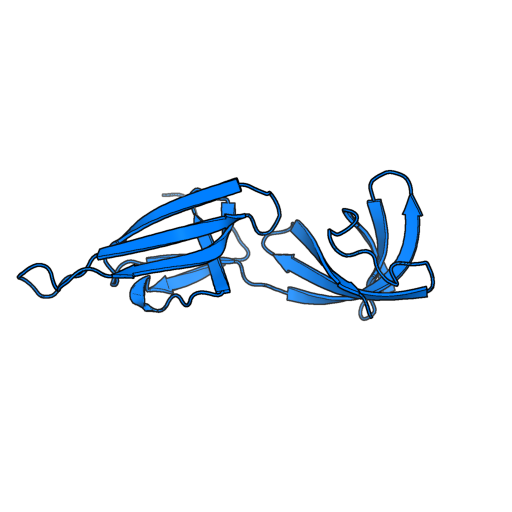 86 GLY A O 1
ATOM 631 N N . ASP A 1 88 ? 4.046 -8.141 -10.498 1.00 28.73 87 ASP A N 1
ATOM 632 C CA . ASP A 1 88 ? 4.010 -7.502 -9.190 1.00 27.78 87 ASP A CA 1
ATOM 633 C C . ASP A 1 88 ? 5.382 -7.078 -8.679 1.00 27.08 87 ASP A C 1
ATOM 634 O O . ASP A 1 88 ? 5.581 -6.908 -7.473 1.00 26.63 87 ASP A O 1
ATOM 639 N N . MET A 1 89 ? 6.324 -6.872 -9.588 1.00 25.08 88 MET A N 1
ATOM 640 C CA . MET A 1 89 ? 7.664 -6.466 -9.173 1.00 24.58 88 MET A CA 1
ATOM 641 C C . MET A 1 89 ? 8.250 -5.333 -9.998 1.00 23.29 88 MET A C 1
ATOM 642 O O . MET A 1 89 ? 8.035 -5.254 -11.201 1.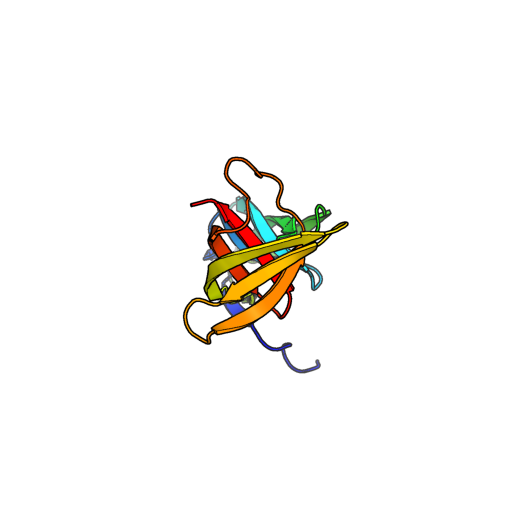00 21.88 88 MET A O 1
ATOM 647 N N . VAL A 1 90 ? 8.997 -4.471 -9.325 1.00 21.76 89 VAL A N 1
ATOM 648 C CA . VAL A 1 90 ? 9.699 -3.367 -9.967 1.00 22.45 89 VAL A CA 1
ATOM 649 C C . VAL A 1 90 ? 11.166 -3.779 -9.977 1.00 22.92 89 VAL A C 1
ATOM 650 O O . VAL A 1 90 ? 11.725 -4.128 -8.934 1.00 23.29 89 VAL A O 1
ATOM 654 N N . GLN A 1 91 ? 11.801 -3.771 -11.139 1.00 22.99 90 GLN A N 1
ATOM 655 C CA . GLN A 1 91 ? 13.220 -4.120 -11.162 1.00 22.70 90 GLN A CA 1
ATOM 656 C C . GLN A 1 91 ? 14.009 -2.820 -11.139 1.00 21.14 90 GLN A C 1
ATOM 657 O O . GLN A 1 91 ? 13.736 -1.920 -11.941 1.00 17.92 90 GLN A O 1
ATOM 663 N N . ILE A 1 92 ? 14.970 -2.719 -10.219 1.00 20.58 91 ILE A N 1
ATOM 664 C CA . ILE A 1 92 ? 15.784 -1.512 -10.114 1.00 21.14 91 ILE A CA 1
ATOM 665 C C . ILE A 1 92 ? 17.272 -1.825 -10.106 1.00 21.76 91 ILE A C 1
ATOM 666 O O . ILE A 1 92 ? 17.685 -2.963 -9.916 1.00 22.37 91 ILE A O 1
ATOM 671 N N . MET A 1 93 ? 18.078 -0.801 -10.341 1.00 22.34 92 MET A N 1
ATOM 672 C CA . MET A 1 93 ? 19.529 -0.945 -10.306 1.00 22.02 92 MET A CA 1
ATOM 673 C C . MET A 1 93 ? 19.990 -0.025 -9.178 1.00 20.41 92 MET A C 1
ATOM 674 O O . MET A 1 93 ? 19.718 1.176 -9.216 1.00 22.42 92 MET A O 1
ATOM 679 N N . ASP A 1 94 ? 20.661 -0.568 -8.170 1.00 21.01 93 ASP A N 1
ATOM 680 C CA . ASP A 1 94 ? 21.135 0.263 -7.064 1.00 20.84 93 ASP A CA 1
ATOM 681 C C . ASP A 1 94 ? 22.170 1.243 -7.650 1.00 20.77 93 ASP A C 1
ATOM 682 O O . ASP A 1 94 ? 23.040 0.847 -8.432 1.00 20.09 93 ASP A O 1
ATOM 687 N N . LEU A 1 95 ? 22.084 2.510 -7.256 1.00 21.07 94 LEU A N 1
ATOM 688 C CA . LEU A 1 95 ? 22.989 3.537 -7.785 1.00 21.92 94 LEU A CA 1
ATOM 689 C C . LEU A 1 95 ? 24.386 3.577 -7.200 1.00 23.36 94 LEU A C 1
ATOM 690 O O . LEU A 1 95 ? 25.207 4.421 -7.585 1.00 22.92 94 LEU A O 1
ATOM 695 N N . GLN A 1 96 ? 24.656 2.694 -6.252 1.00 23.04 95 GLN A N 1
ATOM 696 C CA . GLN A 1 96 ? 25.973 2.631 -5.660 1.00 25.94 95 GLN A CA 1
ATOM 697 C C . GLN A 1 96 ? 26.713 1.357 -6.089 1.00 26.52 95 GLN A C 1
ATOM 698 O O . GLN A 1 96 ? 27.921 1.398 -6.316 1.00 26.27 95 GLN A O 1
ATOM 704 N N . THR A 1 97 ? 25.997 0.238 -6.202 1.00 25.97 96 THR A N 1
ATOM 705 C CA . THR A 1 97 ? 26.620 -1.029 -6.597 1.00 25.81 96 THR A CA 1
ATOM 706 C C . THR A 1 97 ? 26.384 -1.420 -8.060 1.00 26.96 96 THR A C 1
ATOM 707 O O . THR A 1 97 ? 27.071 -2.297 -8.596 1.00 27.20 96 THR A O 1
ATOM 711 N N . TYR A 1 98 ? 25.405 -0.786 -8.692 1.00 26.96 97 TYR A N 1
ATOM 712 C CA . TYR A 1 98 ? 25.041 -1.093 -10.071 1.00 28.23 97 TYR A CA 1
ATOM 713 C C . TYR A 1 98 ? 24.483 -2.512 -10.185 1.00 30.08 97 TYR A C 1
ATOM 714 O O . TYR A 1 98 ? 24.498 -3.111 -11.260 1.00 31.37 97 TYR A O 1
ATOM 723 N N . GLU A 1 99 ? 24.003 -3.033 -9.058 1.00 31.45 98 GLU A N 1
ATOM 724 C CA . GLU A 1 99 ? 23.393 -4.360 -9.008 1.00 33.36 98 GLU A CA 1
ATOM 725 C C . GLU A 1 99 ? 21.907 -4.144 -9.209 1.00 33.27 98 GLU A C 1
ATOM 726 O O . GLU A 1 99 ? 21.365 -3.082 -8.868 1.00 31.56 98 GLU A O 1
ATOM 732 N N . THR A 1 100 ? 21.248 -5.162 -9.744 1.00 32.71 99 THR A N 1
ATOM 733 C CA . THR A 1 100 ? 19.822 -5.085 -9.989 1.00 32.80 99 THR A CA 1
ATOM 734 C C . THR A 1 100 ? 19.102 -5.950 -8.956 1.00 32.31 99 THR A C 1
ATOM 735 O O . THR A 1 100 ? 19.626 -6.964 -8.504 1.00 32.26 99 THR A O 1
ATOM 739 N N . LEU A 1 101 ? 17.919 -5.518 -8.545 1.00 31.56 100 LEU A N 1
ATOM 740 C CA . LEU A 1 101 ? 17.140 -6.282 -7.585 1.00 31.42 100 LEU A CA 1
ATOM 741 C C . LEU A 1 101 ? 15.675 -6.025 -7.864 1.00 30.98 100 LEU A C 1
ATOM 742 O O . LEU A 1 101 ? 15.330 -5.087 -8.593 1.00 29.54 100 LEU A O 1
ATOM 747 N N . GLU A 1 102 ? 14.828 -6.859 -7.270 1.00 29.54 101 GLU A N 1
ATOM 748 C CA . GLU A 1 102 ? 13.382 -6.789 -7.429 1.00 29.58 101 GLU A CA 1
ATOM 749 C C . GLU A 1 102 ? 12.712 -6.335 -6.136 1.00 27.35 101 GLU A C 1
ATOM 750 O O . GLU A 1 102 ? 13.076 -6.785 -5.042 1.00 24.89 101 GLU A O 1
ATOM 756 N N . LEU A 1 103 ? 11.736 -5.439 -6.266 1.00 23.57 102 LEU A N 1
ATOM 757 C CA . LEU A 1 103 ? 10.992 -4.945 -5.116 1.00 23.57 102 LEU A CA 1
ATOM 758 C C . LEU A 1 103 ? 9.525 -4.846 -5.484 1.00 22.52 102 LEU A C 1
ATOM 759 O O . LEU A 1 103 ? 9.180 -4.744 -6.659 1.00 21.00 102 LEU A O 1
ATOM 764 N N . PRO A 1 104 ? 8.635 -4.884 -4.483 1.00 21.39 103 PRO A N 1
ATOM 765 C CA . PRO A 1 104 ? 7.204 -4.782 -4.758 1.00 20.96 103 PRO A CA 1
ATOM 766 C C . PRO A 1 104 ? 6.868 -3.403 -5.354 1.00 20.23 103 PRO A C 1
ATOM 767 O O . PRO A 1 104 ? 7.600 -2.424 -5.150 1.00 18.86 103 PRO A O 1
ATOM 771 N N . ILE A 1 105 ? 5.767 -3.334 -6.093 1.00 20.50 104 ILE A N 1
ATOM 772 C CA . ILE A 1 105 ? 5.306 -2.053 -6.635 1.00 22.69 104 ILE A CA 1
ATOM 773 C C . ILE A 1 105 ? 4.784 -1.298 -5.421 1.00 23.63 104 ILE A C 1
ATOM 774 O O . ILE A 1 105 ? 3.930 -1.819 -4.709 1.00 23.48 104 ILE A O 1
ATOM 779 N N . PRO A 1 106 ? 5.287 -0.068 -5.169 1.00 25.09 105 PRO A N 1
ATOM 780 C CA . PRO A 1 106 ? 4.891 0.777 -4.031 1.00 27.42 105 PRO A CA 1
ATOM 781 C C . PRO A 1 106 ? 3.468 1.339 -4.082 1.00 28.89 105 PRO A C 1
ATOM 782 O O . PRO A 1 106 ? 2.803 1.283 -5.107 1.00 28.52 105 PRO A O 1
ATOM 786 N N . GLU A 1 107 ? 3.031 1.889 -2.955 1.00 30.79 106 GLU A N 1
ATOM 787 C CA . GLU A 1 107 ? 1.704 2.475 -2.816 1.00 34.34 106 GLU A CA 1
ATOM 788 C C . GLU A 1 107 ? 1.628 3.713 -3.711 1.00 34.15 106 GLU A C 1
ATOM 789 O O . GLU A 1 107 ? 0.636 3.931 -4.403 1.00 34.98 106 GLU A O 1
ATOM 795 N N . GLY A 1 108 ? 2.691 4.511 -3.706 1.00 33.72 107 GLY A N 1
ATOM 796 C CA . GLY A 1 108 ? 2.727 5.703 -4.538 1.00 33.85 107 GLY A CA 1
ATOM 797 C C . GLY A 1 108 ? 3.475 5.395 -5.819 1.00 34.65 107 GLY A C 1
ATOM 798 O O . GLY A 1 108 ? 4.671 5.086 -5.791 1.00 33.21 107 GLY A O 1
ATOM 799 N N . ILE A 1 109 ? 2.791 5.469 -6.952 1.00 34.75 108 ILE A N 1
ATOM 800 C CA . ILE A 1 109 ? 3.450 5.152 -8.212 1.00 36.88 108 ILE A CA 1
ATOM 801 C C . ILE A 1 109 ? 3.613 6.347 -9.146 1.00 37.09 108 ILE A C 1
ATOM 802 O O . ILE A 1 109 ? 4.093 6.203 -10.265 1.00 36.14 108 ILE A O 1
ATOM 807 N N . GLU A 1 110 ? 3.215 7.527 -8.681 1.00 37.92 109 GLU A N 1
ATOM 808 C CA . GLU A 1 110 ? 3.320 8.743 -9.490 1.00 38.86 109 GLU A CA 1
ATOM 809 C C . GLU A 1 110 ? 4.780 8.937 -9.899 1.00 37.78 109 GLU A C 1
ATOM 810 O O . GLU A 1 110 ? 5.657 9.093 -9.048 1.00 37.87 109 GLU A O 1
ATOM 816 N N . GLY A 1 111 ? 5.043 8.912 -11.202 1.00 36.73 110 GLY A N 1
ATOM 817 C CA . GLY A 1 111 ? 6.406 9.070 -11.676 1.00 35.95 110 GLY A CA 1
ATOM 818 C C . GLY A 1 111 ? 7.221 7.783 -11.621 1.00 36.27 110 GLY A C 1
ATOM 819 O O . GLY A 1 111 ? 8.425 7.785 -11.898 1.00 36.58 110 GLY A O 1
ATOM 820 N N . LEU A 1 112 ? 6.576 6.682 -11.251 1.00 34.88 111 LEU A N 1
ATOM 821 C CA . LEU A 1 112 ? 7.260 5.394 -11.187 1.00 34.89 111 LEU A CA 1
ATOM 822 C C . LEU A 1 112 ? 7.331 4.887 -12.616 1.00 34.83 111 LEU A C 1
ATOM 823 O O . LEU A 1 112 ? 6.313 4.486 -13.180 1.00 35.98 111 LEU A O 1
ATOM 828 N N . GLU A 1 113 ? 8.521 4.907 -13.206 1.00 34.61 112 GLU A N 1
ATOM 829 C CA . GLU A 1 113 ? 8.670 4.456 -14.586 1.00 34.94 112 GLU A CA 1
ATOM 830 C C . GLU A 1 113 ? 10.118 4.193 -14.936 1.00 33.49 112 GLU A C 1
ATOM 831 O O . GLU A 1 113 ? 11.026 4.681 -14.274 1.00 32.96 112 GLU A O 1
ATOM 837 N N . PRO A 1 114 ? 10.355 3.422 -16.003 1.00 32.99 113 PRO A N 1
ATOM 838 C CA . PRO A 1 114 ? 11.731 3.133 -16.396 1.00 32.61 113 PRO A CA 1
ATOM 839 C C . PRO A 1 114 ? 12.522 4.446 -16.467 1.00 32.28 113 PRO A C 1
ATOM 840 O O . PRO A 1 114 ? 12.044 5.436 -17.024 1.00 33.41 113 PRO A O 1
ATOM 844 N N . GLY A 1 115 ? 13.706 4.464 -15.857 1.00 31.08 114 GLY A N 1
ATOM 845 C CA . GLY A 1 115 ? 14.527 5.666 -15.870 1.00 29.47 114 GLY A CA 1
ATOM 846 C C . GLY A 1 115 ? 14.379 6.503 -14.612 1.00 27.80 114 GLY A C 1
ATOM 847 O O . GLY A 1 115 ? 15.303 7.224 -14.211 1.00 28.45 114 GLY A O 1
ATOM 848 N N . GLY A 1 116 ? 13.213 6.410 -13.990 1.00 26.61 115 GLY A N 1
ATOM 849 C CA . GLY A 1 116 ? 12.954 7.170 -12.786 1.00 25.35 115 GLY A CA 1
ATOM 850 C C . GLY A 1 116 ? 13.868 6.767 -11.646 1.00 24.86 115 GLY A C 1
ATOM 851 O O . GLY A 1 116 ? 14.411 5.660 -11.638 1.00 22.71 115 GLY A O 1
ATOM 852 N N . GLU A 1 117 ? 14.043 7.686 -10.698 1.00 22.42 116 GLU A N 1
ATOM 853 C CA . GLU A 1 117 ? 14.871 7.461 -9.530 1.00 22.14 116 GLU A CA 1
ATOM 854 C C . GLU A 1 117 ? 13.942 7.188 -8.371 1.00 21.27 116 GLU A C 1
ATOM 855 O O . GLU A 1 117 ? 12.872 7.781 -8.267 1.00 22.19 116 GLU A O 1
ATOM 861 N N . VAL A 1 118 ? 14.348 6.282 -7.494 1.00 20.46 117 VAL A N 1
ATOM 862 C CA . VAL A 1 118 ? 13.539 5.952 -6.336 1.00 18.81 117 VAL A CA 1
ATOM 863 C C . VAL A 1 118 ? 14.440 5.852 -5.098 1.00 19.20 117 VAL A C 1
ATOM 864 O O . VAL A 1 118 ? 15.641 5.594 -5.206 1.00 19.69 117 VAL A O 1
ATOM 868 N N . GLU A 1 119 ? 13.856 6.124 -3.939 1.00 19.83 118 GLU A N 1
ATOM 869 C CA . GLU A 1 119 ? 14.544 5.950 -2.680 1.00 19.22 118 GLU A CA 1
ATOM 870 C C . GLU A 1 119 ? 13.917 4.649 -2.211 1.00 18.17 118 GLU A C 1
ATOM 871 O O . GLU A 1 119 ? 12.705 4.454 -2.348 1.00 17.84 118 GLU A O 1
ATOM 877 N N . TYR A 1 120 ? 14.738 3.744 -1.697 1.00 18.05 119 TYR A N 1
ATOM 878 C CA . TYR A 1 120 ? 14.220 2.473 -1.212 1.00 16.27 119 TYR A CA 1
ATOM 879 C C . TYR A 1 120 ? 15.017 2.079 0.020 1.00 17.89 119 TYR A C 1
ATOM 880 O O . TYR A 1 120 ? 16.142 2.568 0.235 1.00 17.25 119 TYR A O 1
ATOM 889 N N . ILE A 1 121 ? 14.433 1.225 0.844 1.00 17.45 120 ILE A N 1
ATOM 890 C CA . ILE A 1 121 ? 15.119 0.826 2.053 1.00 16.93 120 ILE A CA 1
ATOM 891 C C . ILE A 1 121 ? 15.242 -0.689 2.132 1.00 16.52 120 ILE A C 1
ATOM 892 O O . ILE A 1 121 ? 14.511 -1.430 1.475 1.00 16.01 120 ILE A O 1
ATOM 897 N N . GLU A 1 122 ? 16.204 -1.109 2.937 1.00 17.39 121 GLU A N 1
ATOM 898 C CA . GLU A 1 122 ? 16.437 -2.505 3.246 1.00 17.97 121 GLU A CA 1
ATOM 899 C C . GLU A 1 122 ? 16.455 -2.514 4.759 1.00 18.21 121 GLU A C 1
ATOM 900 O O . GLU A 1 122 ? 17.071 -1.660 5.372 1.00 20.07 121 GLU A O 1
ATOM 906 N N . ALA A 1 123 ? 15.753 -3.459 5.352 1.00 17.49 122 ALA A N 1
ATOM 907 C CA . ALA A 1 123 ? 15.742 -3.607 6.799 1.00 19.11 122 ALA A CA 1
ATOM 908 C C . ALA A 1 123 ? 15.562 -5.105 6.982 1.00 17.99 122 ALA A C 1
ATOM 909 O O . ALA A 1 123 ? 14.704 -5.695 6.348 1.00 19.07 122 ALA A O 1
ATOM 911 N N . VAL A 1 124 ? 16.369 -5.696 7.861 1.00 19.91 123 VAL A N 1
ATOM 912 C CA . VAL A 1 124 ? 16.338 -7.128 8.137 1.00 19.50 123 VAL A CA 1
ATOM 913 C C . VAL A 1 124 ? 16.104 -8.018 6.916 1.00 20.80 123 VAL A C 1
ATOM 914 O O . VAL A 1 124 ? 15.347 -8.988 6.948 1.00 22.23 123 VAL A O 1
ATOM 918 N N . GLY A 1 125 ? 16.783 -7.673 5.831 1.00 22.24 124 GLY A N 1
ATOM 919 C CA . GLY A 1 125 ? 16.694 -8.477 4.629 1.00 23.79 124 GLY A CA 1
ATOM 920 C C . GLY A 1 125 ? 15.515 -8.240 3.706 1.00 24.19 124 GLY A C 1
ATOM 921 O O . GLY A 1 125 ? 15.415 -8.904 2.673 1.00 25.55 124 GLY A O 1
ATOM 922 N N . GLN A 1 126 ? 14.617 -7.329 4.066 1.00 21.63 125 GLN A N 1
ATOM 923 C CA . GLN A 1 126 ? 13.467 -7.039 3.212 1.00 20.38 125 GLN A CA 1
ATOM 924 C C . GLN A 1 126 ? 13.598 -5.657 2.597 1.00 18.96 125 GLN A C 1
ATOM 925 O O . GLN A 1 126 ? 14.270 -4.796 3.154 1.00 16.97 125 GLN A O 1
ATOM 931 N N . TYR A 1 127 ? 12.957 -5.459 1.447 1.00 17.86 126 TYR A N 1
ATOM 932 C CA . TYR A 1 127 ? 13.063 -4.191 0.719 1.00 19.09 126 TYR A CA 1
ATOM 933 C C . TYR A 1 127 ? 11.738 -3.579 0.282 1.00 17.69 126 TYR A C 1
ATOM 934 O O . TYR A 1 127 ? 10.783 -4.295 -0.007 1.00 18.18 126 TYR A O 1
ATOM 943 N N . LYS A 1 128 ? 11.712 -2.252 0.181 1.00 18.63 127 LYS A N 1
ATOM 944 C CA . LYS A 1 128 ? 10.520 -1.565 -0.296 1.00 18.74 127 LYS A CA 1
ATOM 945 C C . LYS A 1 128 ? 10.904 -0.176 -0.808 1.00 17.49 127 LYS A C 1
ATOM 946 O O . LYS A 1 128 ? 11.794 0.456 -0.259 1.00 16.05 127 LYS A O 1
ATOM 952 N N . ILE A 1 129 ? 10.246 0.278 -1.872 1.00 17.59 128 ILE A N 1
ATOM 953 C CA . ILE A 1 129 ? 10.491 1.619 -2.413 1.00 18.19 128 ILE A CA 1
ATOM 954 C C . ILE A 1 129 ? 9.758 2.560 -1.467 1.00 19.32 128 ILE A C 1
ATOM 955 O O . ILE A 1 129 ? 8.598 2.314 -1.129 1.00 18.37 128 ILE A O 1
ATOM 960 N N . THR A 1 130 ? 10.412 3.636 -1.044 1.00 20.21 129 THR A N 1
ATOM 961 C CA . THR A 1 130 ? 9.784 4.564 -0.111 1.00 21.84 129 THR A CA 1
ATOM 962 C C . THR A 1 130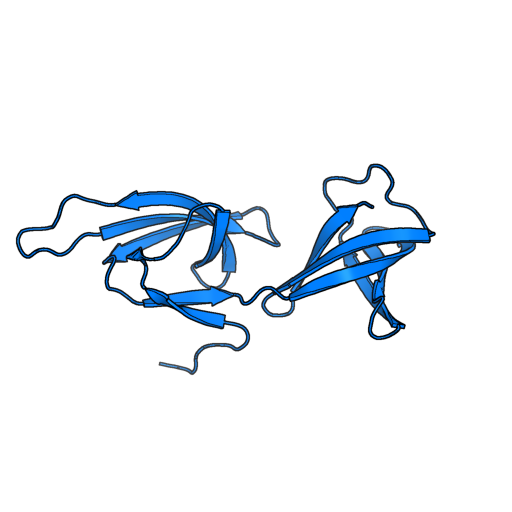 ? 9.380 5.893 -0.734 1.00 22.79 129 THR A C 1
ATOM 963 O O . THR A 1 130 ? 8.546 6.617 -0.173 1.00 21.95 129 THR A O 1
ATOM 967 N N . ARG A 1 131 ? 9.977 6.228 -1.870 1.00 23.64 130 ARG A N 1
ATOM 968 C CA . ARG A 1 131 ? 9.606 7.477 -2.526 1.00 27.71 130 ARG A CA 1
ATOM 969 C C . ARG A 1 131 ? 10.070 7.526 -3.970 1.00 29.39 130 ARG A C 1
ATOM 970 O O . ARG A 1 131 ? 11.123 7.011 -4.300 1.00 25.54 130 ARG A O 1
ATOM 978 N N . VAL A 1 132 ? 9.260 8.124 -4.838 1.00 33.30 131 VAL A N 1
ATOM 979 C CA . VAL A 1 132 ? 9.640 8.232 -6.240 1.00 38.72 131 VAL A CA 1
ATOM 980 C C . VAL A 1 132 ? 10.199 9.619 -6.515 1.00 42.39 131 VAL A C 1
ATOM 981 O O . VAL A 1 132 ? 9.658 10.617 -6.033 1.00 43.76 131 VAL A O 1
ATOM 985 N N . ILE A 1 133 ? 11.288 9.655 -7.280 1.00 45.29 132 ILE A N 1
ATOM 986 C CA . ILE A 1 133 ? 11.988 10.879 -7.661 1.00 47.81 132 ILE A CA 1
ATOM 987 C C . ILE A 1 133 ? 12.852 11.416 -6.533 1.00 48.14 132 ILE A C 1
ATOM 988 O O . ILE A 1 133 ? 13.868 10.816 -6.180 1.00 48.82 132 ILE A O 1
#

Nearest PDB structures (foldseek):
  2eif-assembly1_A  TM=1.008E+00  e=8.553E-25  Methanocaldococcus jannaschii DSM 2661
  1eif-assembly1_A  TM=9.534E-01  e=4.692E-20  Methanocaldococcus jannaschii
  1bkb-assembly1_A  TM=9.000E-01  e=6.876E-15  Pyrobaculum aerophilum
  1iz6-assembly3_C  TM=8.869E-01  e=2.037E-14  Pyrococcus horikoshii OT3
  7oyc-assembly1_11  TM=8.263E-01  e=7.781E-10  Xenopus laevis

Secondary structure (DSSP, 8-state):
-----SSEEEEEGGG--TTSEEEETTEEEEEEEEEEPPP-SSS--EEEEEEEESSS--EEEEEEETTSEEEEEPEEEEEEEEEEEETTEEEEEETTT--EEEEEPPS--TT-STT-EEEEEEETTEEEEEEE-

InterPro domains:
  IPR001884 Translation elongation factor IF5A-like [PIRSF003025] (4-128)
  IPR001884 Translation elongation factor IF5A-like [PTHR11673] (6-101)
  IPR001884 Translation elongation factor IF5A-like [TIGR00037] (2-128)
  IPR008991 Translation protein SH3-like domain superfamily [SSF50104] (3-78)
  IPR012340 Nucleic acid-binding, OB-fold [G3DSA:2.40.50.140] (71-132)
  IPR012340 Nucleic acid-binding, OB-fold [SSF50249] (71-127)
  IPR014722 Large ribosomal subunit protein uL2, domain 2 [G3DSA:2.30.30.30] (1-70)
  IPR019769 Translation initiation factor 5A, hypusine site [PS00302] (35-42)
  IPR020189 Translation initiation factor 5A, C-terminal [PF01287] (70-127)
  IPR020189 Translation initiation factor 5A, C-terminal [SM01376] (70-129)
  IPR022847 Translation elongation factor IF5A, archaeal [MF_00085] (3-128)
  IPR022847 Translation elongation factor IF5A, archaeal [NF003076] (4-128)
  IPR048670 Translation initiation factor 5A-like, N-terminal [PF21485] (4-63)

B-factor: mean 25.33, std 10.04, range [10.17, 63.86]

Foldseek 3Di:
DDDDQPQKDKDFQLPDDQQAWFAAPNAIWHWHDKDWADQDVVRWIKIKTWTAGPQDGDIGIDIGIRRDMGIHGHKDKFKWFFADDDDQWTWTQTPPPRHIDIEGQDPDCVQPDGGWMFIKIATSHHIHTDGTD